Protein AF-A0A5T6WZF2-F1 (afdb_monomer)

Radius of gyration: 17.64 Å; Cα contacts (8 Å, |Δi|>4): 39; chains: 1; bounding box: 3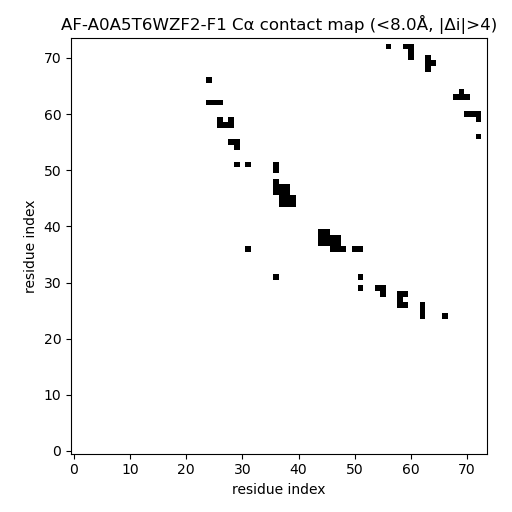2×25×47 Å

Sequence (74 aa):
LQRLESQTGEKWERAVNDVTTGTPLTITLPDTSSKAFWSGSGKTEVFHQEIYKRQVKEAIERACVIAGIGVEVK

pLDDT: mean 70.83, std 14.16, range [45.09, 87.19]

Organism: Salmonella muenchen (NCBI:txid596)

Mean predicted aligned error: 13.48 Å

Structure (mmCIF, N/CA/C/O backbone):
data_AF-A0A5T6WZF2-F1
#
_entry.id   AF-A0A5T6WZF2-F1
#
loop_
_atom_site.group_PDB
_atom_site.id
_atom_site.type_symbol
_atom_site.label_atom_id
_atom_site.label_alt_id
_atom_site.label_comp_id
_atom_site.label_asym_id
_atom_site.label_entity_id
_atom_site.label_seq_id
_atom_site.pdbx_PDB_ins_code
_atom_site.Cartn_x
_atom_site.Cartn_y
_atom_site.Cartn_z
_atom_site.occupancy
_atom_site.B_iso_or_equiv
_atom_site.auth_seq_id
_atom_site.auth_comp_id
_atom_site.auth_asym_id
_atom_site.auth_atom_id
_atom_site.pdbx_PDB_model_num
ATOM 1 N N . LEU A 1 1 ? 16.910 19.051 12.707 1.00 46.25 1 LEU A N 1
ATOM 2 C CA . LEU A 1 1 ? 16.301 17.701 12.638 1.00 46.25 1 LEU A CA 1
ATOM 3 C C . LEU A 1 1 ? 16.148 17.040 14.016 1.00 46.25 1 LEU A C 1
ATOM 5 O O . LEU A 1 1 ? 15.158 16.366 14.213 1.00 46.25 1 LEU A O 1
ATOM 9 N N . GLN A 1 2 ? 16.998 17.328 15.011 1.00 50.91 2 GLN A N 1
ATOM 10 C CA . GLN A 1 2 ? 16.918 16.745 16.370 1.00 50.91 2 GLN A CA 1
ATOM 11 C C . GLN A 1 2 ? 15.803 17.273 17.305 1.00 50.91 2 GLN A C 1
ATOM 13 O O . GLN A 1 2 ? 15.788 16.938 18.482 1.00 50.91 2 GLN A O 1
ATOM 18 N N . ARG A 1 3 ? 14.878 18.131 16.844 1.00 50.12 3 ARG A N 1
ATOM 19 C CA . ARG A 1 3 ? 13.912 18.816 17.737 1.00 50.12 3 ARG A CA 1
ATOM 20 C C . ARG A 1 3 ? 12.497 18.222 17.730 1.00 50.12 3 ARG A C 1
ATOM 22 O O . ARG A 1 3 ? 11.659 18.675 18.503 1.00 50.12 3 ARG A O 1
ATOM 29 N N . LEU A 1 4 ? 12.235 17.239 16.862 1.00 46.78 4 LEU A N 1
ATOM 30 C CA . LEU A 1 4 ? 10.923 16.590 16.726 1.00 46.78 4 LEU A CA 1
ATOM 31 C C . LEU A 1 4 ? 10.819 15.279 17.531 1.00 46.78 4 LEU A C 1
ATOM 33 O O . LEU A 1 4 ? 9.728 14.889 17.936 1.00 46.78 4 LEU A O 1
ATOM 37 N N . GLU A 1 5 ? 11.951 14.632 17.820 1.00 50.91 5 GLU A N 1
ATOM 38 C CA . GLU A 1 5 ? 11.991 13.335 18.513 1.00 50.91 5 GLU A CA 1
ATOM 39 C C . GLU A 1 5 ? 11.736 13.465 20.026 1.00 50.91 5 GLU A C 1
ATOM 41 O O . GLU A 1 5 ? 11.167 12.570 20.641 1.00 50.91 5 GLU A O 1
ATOM 46 N N . SER A 1 6 ? 12.047 14.618 20.632 1.00 54.22 6 SER A N 1
ATOM 47 C CA . SER A 1 6 ? 11.917 14.833 22.085 1.00 54.22 6 SER A CA 1
ATOM 48 C C . SER A 1 6 ? 10.495 15.129 22.586 1.00 54.22 6 SER A C 1
ATOM 50 O O . SER A 1 6 ? 10.318 15.348 23.779 1.00 54.22 6 SER A O 1
ATOM 52 N N . GLN A 1 7 ? 9.482 15.184 21.713 1.00 54.56 7 GLN A N 1
ATOM 53 C CA . GLN A 1 7 ? 8.087 15.455 22.111 1.00 54.56 7 GLN A CA 1
ATOM 54 C C . GLN A 1 7 ? 7.157 14.238 21.981 1.00 54.56 7 GLN A C 1
ATOM 56 O O . GLN A 1 7 ? 5.996 14.314 22.385 1.00 54.56 7 GLN A O 1
ATOM 61 N N . THR A 1 8 ? 7.644 13.123 21.426 1.00 53.03 8 THR A N 1
ATOM 62 C CA . THR A 1 8 ? 6.756 12.170 20.735 1.00 53.03 8 THR A CA 1
ATOM 63 C C . THR A 1 8 ? 6.983 10.699 21.118 1.00 53.03 8 THR A C 1
ATOM 65 O O . THR A 1 8 ? 6.368 9.831 20.518 1.00 53.03 8 THR A O 1
ATOM 68 N N . GLY A 1 9 ? 7.825 10.387 22.108 1.00 49.81 9 GLY A N 1
ATOM 69 C CA . GLY A 1 9 ? 8.015 8.999 22.561 1.00 49.81 9 GLY A CA 1
ATOM 70 C C . GLY A 1 9 ? 6.862 8.530 23.452 1.00 49.81 9 GLY A C 1
ATOM 71 O O . GLY A 1 9 ? 5.843 8.021 22.996 1.00 49.81 9 GLY A O 1
ATOM 72 N N . GLU A 1 10 ? 6.955 8.838 24.741 1.00 52.09 10 GLU A N 1
ATOM 73 C CA . GLU A 1 10 ? 6.136 8.186 25.772 1.00 52.09 10 GLU A CA 1
ATOM 74 C C . GLU A 1 10 ? 4.632 8.524 25.708 1.00 52.09 10 GLU A C 1
ATOM 76 O O . GLU A 1 10 ? 3.774 7.711 26.063 1.00 52.09 10 GLU A O 1
ATOM 81 N N . LYS A 1 11 ? 4.276 9.729 25.235 1.00 46.03 11 LYS A N 1
ATOM 82 C CA . LYS A 1 11 ? 2.875 10.185 25.169 1.00 46.03 11 LYS A CA 1
ATOM 83 C C . LYS A 1 11 ? 2.075 9.479 24.068 1.00 46.03 11 LYS A C 1
ATOM 85 O O . LYS A 1 11 ? 0.875 9.268 24.240 1.00 46.03 11 LYS A O 1
ATOM 90 N N . TRP A 1 12 ? 2.720 9.112 22.961 1.00 45.09 12 TRP A N 1
ATOM 91 C CA . TRP A 1 12 ? 2.057 8.410 21.858 1.00 45.09 12 TRP A CA 1
ATOM 92 C C . TRP A 1 12 ? 2.029 6.905 22.091 1.00 45.09 12 TRP A C 1
ATOM 94 O O . TRP A 1 12 ? 1.013 6.280 21.806 1.00 45.09 12 TRP A O 1
ATOM 104 N N . GLU A 1 13 ? 3.069 6.333 22.699 1.00 49.59 13 GLU A N 1
ATOM 105 C CA . GLU A 1 13 ? 3.105 4.905 23.040 1.00 49.59 13 GLU A CA 1
ATOM 106 C C . GLU A 1 13 ? 1.930 4.493 23.939 1.00 49.59 13 GLU A C 1
ATOM 108 O O . GLU A 1 13 ? 1.293 3.459 23.724 1.00 49.59 13 GLU A O 1
ATOM 113 N N . ARG A 1 14 ? 1.572 5.336 24.913 1.00 47.81 14 ARG A N 1
ATOM 114 C CA . ARG A 1 14 ? 0.461 5.059 25.831 1.00 47.81 14 ARG A CA 1
ATOM 115 C C . ARG A 1 14 ? -0.920 5.264 25.197 1.00 47.81 14 ARG A C 1
ATOM 117 O O . ARG A 1 14 ? -1.846 4.537 25.539 1.00 47.81 14 ARG A O 1
ATOM 124 N N . ALA A 1 15 ? -1.055 6.196 24.251 1.00 50.28 15 ALA A N 1
ATOM 125 C CA . ALA A 1 15 ? -2.299 6.391 23.500 1.00 50.28 15 ALA A CA 1
ATOM 126 C C . ALA A 1 15 ? -2.563 5.242 22.508 1.00 50.28 15 ALA A C 1
ATOM 128 O O . ALA A 1 15 ? -3.709 4.851 22.309 1.00 50.28 15 ALA A O 1
ATOM 129 N N . VAL A 1 16 ? -1.509 4.659 21.926 1.00 49.41 16 VAL A N 1
ATOM 130 C CA . VAL A 1 16 ? -1.619 3.519 21.000 1.00 49.41 16 VAL A CA 1
ATOM 131 C C . VAL A 1 16 ? -2.019 2.227 21.728 1.00 49.41 16 VAL A C 1
ATOM 133 O O . VAL A 1 16 ? -2.759 1.417 21.172 1.00 49.41 16 VAL A O 1
ATOM 136 N N . ASN A 1 17 ? -1.595 2.039 22.982 1.00 48.84 17 ASN A N 1
ATOM 137 C CA . ASN A 1 17 ? -1.945 0.842 23.758 1.00 48.84 17 ASN A CA 1
ATOM 138 C C . ASN A 1 17 ? -3.418 0.809 24.214 1.00 48.84 17 ASN A C 1
ATOM 140 O O . ASN A 1 17 ? -4.014 -0.262 24.242 1.00 48.84 17 ASN A O 1
ATOM 144 N N . ASP A 1 18 ? -4.034 1.954 24.522 1.00 48.84 18 ASP A N 1
ATOM 145 C CA . ASP A 1 18 ? -5.459 2.003 24.903 1.00 48.84 18 ASP A CA 1
ATOM 146 C C . ASP A 1 18 ? -6.391 1.834 23.677 1.00 48.84 18 ASP A C 1
ATOM 148 O O . ASP A 1 18 ? -7.464 1.236 23.765 1.00 48.84 18 ASP A O 1
ATOM 152 N N . VAL A 1 19 ? -5.933 2.274 22.492 1.00 53.44 19 VAL A N 1
ATOM 153 C CA . VAL A 1 19 ? -6.694 2.268 21.223 1.00 53.44 19 VAL A CA 1
ATOM 154 C C . VAL A 1 19 ? -6.614 0.952 20.428 1.00 53.44 19 VAL A C 1
ATOM 156 O O . VAL A 1 19 ? -7.272 0.810 19.400 1.00 53.44 19 VAL A O 1
ATOM 159 N N . THR A 1 20 ? -5.810 -0.019 20.868 1.00 53.62 20 THR A N 1
ATOM 160 C CA . THR A 1 20 ? -5.588 -1.307 20.170 1.00 53.62 20 THR A CA 1
ATOM 161 C C . THR A 1 20 ? -6.346 -2.482 20.788 1.00 53.62 20 THR A C 1
ATOM 163 O O . THR A 1 20 ? -6.155 -3.627 20.391 1.00 53.62 20 THR A O 1
ATOM 166 N N . THR A 1 21 ? -7.272 -2.213 21.710 1.00 58.22 21 THR A N 1
ATOM 167 C CA . THR A 1 21 ? -8.185 -3.226 22.271 1.00 58.22 21 THR A CA 1
ATOM 168 C C . THR A 1 21 ? -9.208 -3.766 21.251 1.00 58.22 21 THR A C 1
ATOM 170 O O . THR A 1 21 ? -9.907 -4.736 21.541 1.00 58.22 21 THR A O 1
ATOM 173 N N . GLY A 1 22 ? -9.279 -3.181 20.045 1.00 63.06 22 GLY A N 1
ATOM 174 C CA . GLY A 1 22 ? -10.068 -3.654 18.900 1.00 63.06 22 GLY A CA 1
ATOM 175 C C . GLY A 1 22 ? -9.246 -4.399 17.835 1.00 63.06 22 GLY A C 1
ATOM 176 O O . GLY A 1 22 ? -8.019 -4.443 17.878 1.00 63.06 22 GLY A O 1
ATOM 177 N N . THR A 1 23 ? -9.920 -4.993 16.844 1.00 74.19 23 THR A N 1
ATOM 178 C CA . THR A 1 23 ? -9.254 -5.669 15.715 1.00 74.19 23 THR A CA 1
ATOM 179 C C . THR A 1 23 ? -8.357 -4.686 14.947 1.00 74.19 23 THR A C 1
ATOM 181 O O . THR A 1 23 ? -8.846 -3.634 14.531 1.00 74.19 23 THR A O 1
ATOM 184 N N . PRO A 1 24 ? -7.067 -5.003 14.719 1.00 72.25 24 PRO A N 1
ATOM 185 C CA . PRO A 1 24 ? -6.163 -4.109 14.006 1.00 72.25 24 PRO A CA 1
ATOM 186 C C . PRO A 1 24 ? -6.620 -3.908 12.557 1.00 72.25 24 PRO A C 1
ATOM 188 O O . PRO A 1 24 ? -6.891 -4.872 11.834 1.00 72.25 24 PRO A O 1
ATOM 191 N N . LEU A 1 25 ? -6.663 -2.651 12.108 1.00 75.38 25 LEU A N 1
ATOM 192 C CA . LEU A 1 25 ? -6.919 -2.331 10.708 1.00 75.38 25 LEU A CA 1
ATOM 193 C C . LEU A 1 25 ? -5.716 -2.773 9.870 1.00 75.38 25 LEU A C 1
ATOM 195 O O . LEU A 1 25 ? -4.652 -2.157 9.905 1.00 75.38 25 LEU A O 1
ATOM 199 N N . THR A 1 26 ? -5.888 -3.850 9.110 1.00 79.94 26 THR A N 1
ATOM 200 C CA . THR A 1 26 ? -4.841 -4.363 8.225 1.00 79.94 26 THR A CA 1
ATOM 201 C C . THR A 1 26 ? -5.031 -3.767 6.836 1.00 79.94 26 THR A C 1
ATOM 203 O O . THR A 1 26 ? -5.992 -4.096 6.143 1.00 79.94 26 THR A O 1
ATOM 206 N N . ILE A 1 27 ? -4.120 -2.884 6.428 1.00 81.56 27 ILE A N 1
ATOM 207 C CA . ILE A 1 27 ? -4.117 -2.275 5.094 1.00 81.56 27 ILE A CA 1
ATOM 208 C C . ILE A 1 27 ? -3.076 -3.000 4.244 1.00 81.56 27 ILE A C 1
ATOM 210 O O . ILE A 1 27 ? -1.881 -2.934 4.524 1.00 81.56 27 ILE A O 1
ATOM 214 N N . THR A 1 28 ? -3.518 -3.694 3.198 1.00 82.81 28 THR A N 1
ATOM 215 C CA . THR A 1 28 ? -2.605 -4.314 2.233 1.00 82.81 28 THR A CA 1
ATOM 216 C C . THR A 1 28 ? -2.159 -3.268 1.222 1.00 82.81 28 THR A C 1
ATOM 218 O O . THR A 1 28 ? -2.961 -2.788 0.421 1.00 82.81 28 THR A O 1
ATOM 221 N N . LEU A 1 29 ? -0.877 -2.911 1.258 1.00 83.38 29 LEU A N 1
ATOM 222 C CA . LE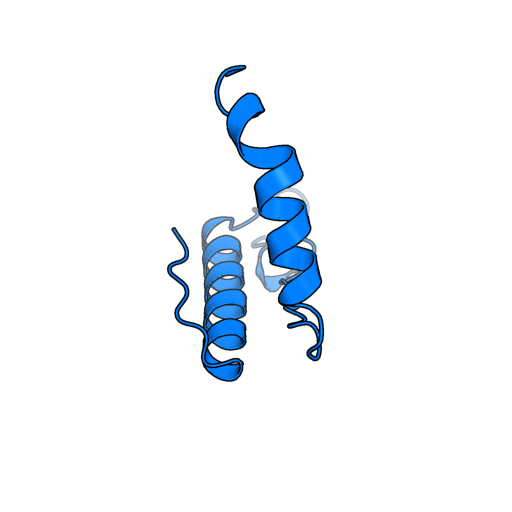U A 1 29 ? -0.290 -2.025 0.262 1.00 83.38 29 LEU A CA 1
ATOM 223 C C . LEU A 1 29 ? 0.010 -2.790 -1.035 1.00 83.38 29 LEU A C 1
ATOM 225 O O . LEU A 1 29 ? 0.339 -3.978 -0.984 1.00 83.38 29 LEU A O 1
ATOM 229 N N . PRO A 1 30 ? -0.101 -2.131 -2.200 1.00 79.25 30 PRO A N 1
ATOM 230 C CA . PRO A 1 30 ? 0.331 -2.719 -3.458 1.00 79.25 30 PRO A CA 1
ATOM 231 C C . PRO A 1 30 ? 1.828 -3.051 -3.427 1.00 79.25 30 PRO A C 1
ATOM 233 O O . PRO A 1 30 ? 2.634 -2.275 -2.921 1.00 79.25 30 PRO A O 1
ATOM 236 N N . ASP A 1 31 ? 2.196 -4.193 -4.001 1.00 83.56 31 ASP A N 1
ATOM 237 C CA . ASP A 1 31 ? 3.591 -4.615 -4.098 1.00 83.56 31 ASP A CA 1
ATOM 238 C C . ASP A 1 31 ? 4.317 -3.860 -5.223 1.00 83.56 31 ASP A C 1
ATOM 240 O O . ASP A 1 31 ? 3.832 -3.789 -6.357 1.00 83.56 31 ASP A O 1
ATOM 244 N N . THR A 1 32 ? 5.490 -3.299 -4.924 1.00 75.62 32 THR A N 1
ATOM 245 C CA . THR A 1 32 ? 6.273 -2.497 -5.878 1.00 75.62 32 THR A CA 1
ATOM 246 C C . THR A 1 32 ? 6.890 -3.326 -7.003 1.00 75.62 32 THR A C 1
ATOM 248 O O . THR A 1 32 ? 7.247 -2.757 -8.034 1.00 75.62 32 THR A O 1
ATOM 251 N N . SER A 1 33 ? 6.986 -4.653 -6.864 1.00 77.44 33 SER A N 1
ATOM 252 C CA . SER A 1 33 ? 7.435 -5.570 -7.920 1.00 77.44 33 SER A CA 1
ATOM 253 C C . SER A 1 33 ? 6.307 -5.943 -8.892 1.00 77.44 33 SER A C 1
ATOM 255 O O . SER A 1 33 ? 6.555 -6.558 -9.931 1.00 77.44 33 SER A O 1
ATOM 257 N N . SER A 1 34 ? 5.061 -5.546 -8.609 1.00 80.56 34 SER A N 1
ATOM 258 C CA . SER A 1 34 ? 3.932 -5.808 -9.500 1.00 80.56 34 SER A CA 1
ATOM 259 C C . SER A 1 34 ? 4.102 -5.109 -10.847 1.00 80.56 34 SER A C 1
ATOM 261 O O . SER A 1 34 ? 4.194 -3.883 -10.912 1.00 80.56 34 SER A O 1
ATOM 263 N N . LYS A 1 35 ? 4.024 -5.880 -11.943 1.00 81.81 35 LYS A N 1
ATOM 26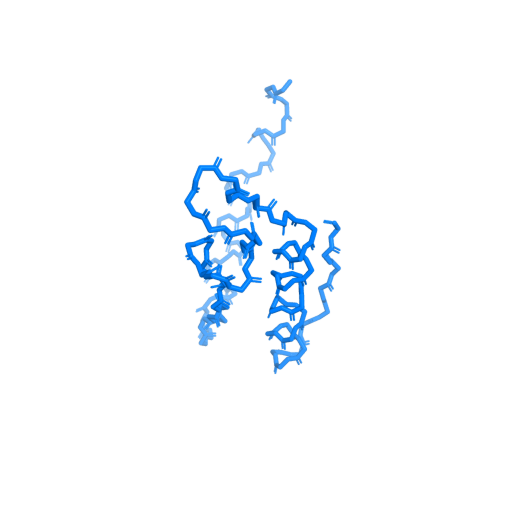4 C CA . LYS A 1 35 ? 4.068 -5.377 -13.332 1.00 81.81 35 LYS A CA 1
ATOM 265 C C . LYS A 1 35 ? 3.038 -4.282 -13.631 1.00 81.81 35 LYS A C 1
ATOM 267 O O . LYS A 1 35 ? 3.200 -3.559 -14.599 1.00 81.81 35 LYS A O 1
ATOM 272 N N . ALA A 1 36 ? 2.003 -4.130 -12.802 1.00 78.94 36 ALA A N 1
ATOM 273 C CA . ALA A 1 36 ? 1.035 -3.039 -12.912 1.00 78.94 36 ALA A CA 1
ATOM 274 C C . ALA A 1 36 ? 1.663 -1.638 -12.752 1.00 78.94 36 ALA A C 1
ATOM 276 O O . ALA A 1 36 ? 1.079 -0.655 -13.202 1.00 78.94 36 ALA A O 1
ATOM 277 N N . PHE A 1 37 ? 2.836 -1.540 -12.118 1.00 83.00 37 PHE A N 1
ATOM 278 C CA . PHE A 1 37 ? 3.552 -0.278 -11.903 1.00 83.00 37 PHE A CA 1
ATOM 279 C C . PHE A 1 37 ? 4.734 -0.077 -12.845 1.00 83.00 37 PHE A C 1
ATOM 281 O O . PHE A 1 37 ? 5.391 0.959 -12.777 1.00 83.00 37 PHE A O 1
ATOM 288 N N . TRP A 1 38 ? 5.012 -1.043 -13.711 1.00 84.12 38 TRP A N 1
ATOM 289 C CA . TRP A 1 38 ? 6.158 -1.021 -14.604 1.00 84.12 38 TRP A CA 1
ATOM 290 C C . TRP A 1 38 ? 5.661 -1.000 -16.043 1.00 84.12 38 TRP A C 1
ATOM 292 O O . TRP A 1 38 ? 4.880 -1.861 -16.441 1.00 84.12 38 TRP A O 1
ATOM 302 N N . SER A 1 39 ? 6.117 -0.028 -16.831 1.00 81.81 39 SER A N 1
ATOM 303 C CA . SER A 1 39 ? 5.937 -0.073 -18.286 1.00 81.81 39 SER A CA 1
ATOM 304 C C . SER A 1 39 ? 7.258 -0.358 -18.975 1.00 81.81 39 SER A C 1
ATOM 306 O O . SER A 1 39 ? 8.321 0.034 -18.500 1.00 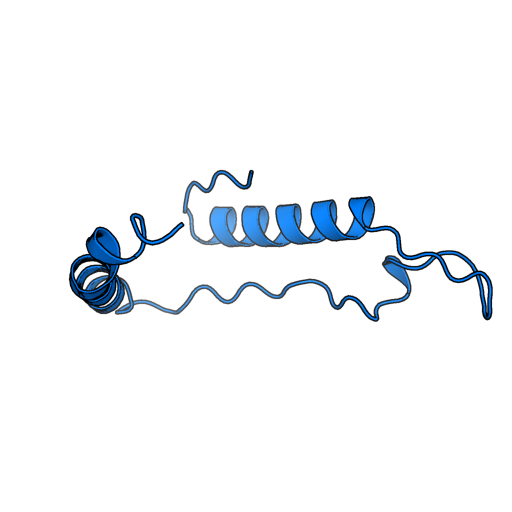81.81 39 SER A O 1
ATOM 308 N N . GLY A 1 40 ? 7.176 -1.008 -20.133 1.00 71.44 40 GLY A N 1
ATOM 309 C CA . GLY A 1 40 ? 8.340 -1.484 -20.872 1.00 71.44 40 GLY A CA 1
ATOM 310 C C . GLY A 1 40 ? 8.618 -2.962 -20.607 1.00 71.44 40 GLY A C 1
ATOM 311 O O . GLY A 1 40 ? 7.858 -3.651 -19.932 1.00 71.44 40 GLY A O 1
ATOM 312 N N . SER A 1 41 ? 9.689 -3.473 -21.206 1.00 70.31 41 SER A N 1
ATOM 313 C CA . SER A 1 41 ? 10.118 -4.862 -21.040 1.00 70.31 41 SER A CA 1
ATOM 314 C C . SER A 1 41 ? 11.640 -4.923 -21.116 1.00 70.31 41 SER A C 1
ATOM 316 O O . SER A 1 41 ? 12.231 -4.439 -22.084 1.00 70.31 41 SER A O 1
ATOM 318 N N . GLY A 1 42 ? 12.289 -5.537 -20.126 1.00 73.81 42 GLY A N 1
ATOM 319 C CA . GLY A 1 42 ? 13.743 -5.671 -20.091 1.00 73.81 42 GLY A CA 1
ATOM 320 C C . GLY A 1 42 ? 14.440 -4.377 -19.664 1.00 73.81 42 GLY A C 1
ATOM 321 O O . GLY A 1 42 ? 14.131 -3.789 -18.639 1.00 73.81 42 GLY A O 1
ATOM 322 N N . LYS A 1 43 ? 15.424 -3.909 -20.439 1.00 73.25 43 LYS A N 1
ATOM 323 C CA . LYS A 1 43 ? 16.311 -2.793 -20.034 1.00 73.25 43 LYS A CA 1
ATOM 324 C C . LYS A 1 43 ? 15.639 -1.414 -20.003 1.00 73.25 43 LYS A C 1
ATOM 326 O O . LYS A 1 43 ? 16.257 -0.455 -19.554 1.00 73.25 43 LYS A O 1
ATOM 331 N N . THR A 1 44 ? 14.420 -1.307 -20.523 1.00 77.19 44 THR A N 1
ATOM 332 C CA . THR A 1 44 ? 13.633 -0.067 -20.587 1.00 77.19 44 THR A CA 1
ATOM 333 C C . THR A 1 44 ? 12.442 -0.091 -19.634 1.00 77.19 44 THR A C 1
ATOM 335 O O . THR A 1 44 ? 11.520 0.702 -19.800 1.00 77.19 44 THR A O 1
ATOM 338 N N . GLU A 1 45 ? 12.438 -1.005 -18.660 1.00 81.06 45 GLU A N 1
ATOM 339 C CA . GLU A 1 45 ? 11.443 -1.013 -17.592 1.00 81.06 45 GLU A CA 1
ATOM 340 C C . GLU A 1 45 ? 11.514 0.297 -16.796 1.00 81.06 45 GLU A C 1
ATOM 342 O O . GLU A 1 45 ? 12.536 0.640 -16.199 1.00 81.06 45 GLU A O 1
ATOM 347 N N . VAL A 1 46 ? 10.415 1.050 -16.820 1.00 84.31 46 VAL A N 1
ATOM 348 C CA . VAL A 1 46 ? 10.248 2.307 -16.092 1.00 84.31 46 VAL A CA 1
ATOM 349 C C . VAL A 1 46 ? 9.181 2.106 -15.032 1.00 84.31 46 VAL A C 1
ATOM 351 O O . VAL A 1 46 ? 8.048 1.725 -15.332 1.00 84.31 46 VAL A O 1
ATOM 354 N N . PHE A 1 47 ? 9.544 2.397 -13.787 1.00 85.25 47 PHE A N 1
ATOM 355 C CA . PHE A 1 47 ? 8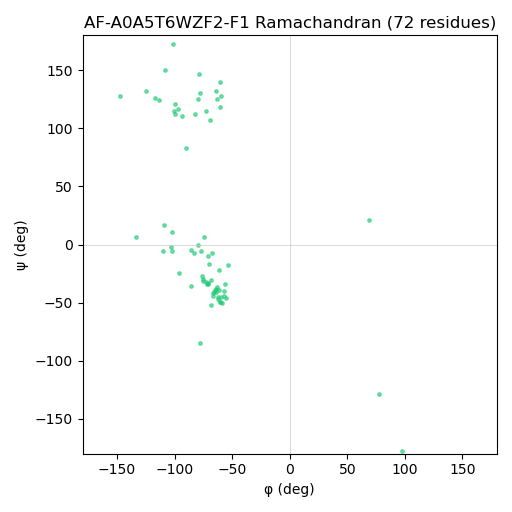.610 2.385 -12.674 1.00 85.25 47 PHE A CA 1
ATOM 356 C C . PHE A 1 47 ? 7.777 3.672 -12.637 1.00 85.25 47 PHE A C 1
ATOM 358 O O . PHE A 1 47 ? 8.306 4.784 -12.545 1.00 85.25 47 PHE A O 1
ATOM 365 N N . HIS A 1 48 ? 6.457 3.523 -12.638 1.00 85.88 48 HIS A N 1
ATOM 366 C CA . HIS A 1 48 ? 5.501 4.619 -12.557 1.00 85.88 48 HIS A CA 1
ATOM 367 C C . HIS A 1 48 ? 5.152 4.942 -11.107 1.00 85.88 48 HIS A C 1
ATOM 369 O O . HIS A 1 48 ? 4.116 4.538 -10.573 1.00 85.88 48 HIS A O 1
ATOM 375 N N . GLN A 1 49 ? 6.012 5.746 -10.484 1.00 83.25 49 GLN A N 1
ATOM 376 C CA . GLN A 1 49 ? 5.842 6.173 -9.096 1.00 83.25 49 GLN A CA 1
ATOM 377 C C . GLN A 1 49 ? 4.494 6.872 -8.842 1.00 83.25 49 GLN A C 1
ATOM 379 O O . GLN A 1 49 ? 3.926 6.726 -7.764 1.00 83.25 49 GLN A O 1
ATOM 384 N N . GLU A 1 50 ? 3.967 7.622 -9.811 1.00 86.62 50 GLU A N 1
ATOM 385 C CA . GLU A 1 50 ? 2.673 8.306 -9.680 1.00 86.62 50 GLU A CA 1
ATOM 386 C C . GLU A 1 50 ? 1.505 7.318 -9.571 1.00 86.62 50 GLU A C 1
ATOM 388 O O . GLU A 1 50 ? 0.629 7.492 -8.724 1.00 86.62 50 GLU A O 1
ATOM 393 N N . ILE A 1 51 ? 1.535 6.238 -10.361 1.00 85.38 51 ILE A N 1
ATOM 394 C CA . ILE A 1 51 ? 0.521 5.173 -10.323 1.00 85.38 51 ILE A CA 1
ATOM 395 C C . ILE A 1 51 ? 0.595 4.441 -8.983 1.00 85.38 51 ILE A C 1
ATOM 397 O O . ILE A 1 51 ? -0.428 4.218 -8.338 1.00 85.38 51 ILE A O 1
ATOM 401 N N . TYR A 1 52 ? 1.807 4.124 -8.525 1.00 85.62 52 TYR A N 1
ATOM 402 C CA . TYR A 1 52 ? 2.013 3.491 -7.226 1.00 85.62 52 TYR A CA 1
ATOM 403 C C . TYR A 1 52 ? 1.498 4.360 -6.070 1.00 85.62 52 TYR A C 1
ATOM 405 O O . TYR A 1 52 ? 0.717 3.889 -5.245 1.00 85.62 52 TYR A O 1
ATOM 413 N N . LYS A 1 53 ? 1.867 5.649 -6.040 1.00 84.88 53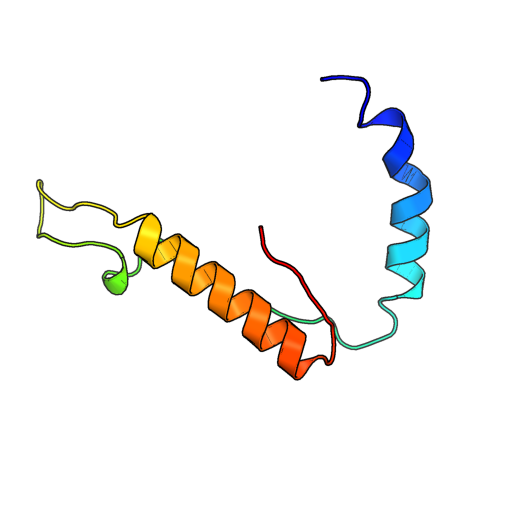 LYS A N 1
ATOM 414 C CA . LYS A 1 53 ? 1.404 6.602 -5.017 1.00 84.88 53 LYS A CA 1
ATOM 415 C C . LYS A 1 53 ? -0.116 6.698 -4.977 1.00 84.88 53 LYS A C 1
ATOM 417 O O . LYS A 1 53 ? -0.696 6.671 -3.896 1.00 84.88 53 LYS A O 1
ATOM 422 N N . ARG A 1 54 ? -0.755 6.771 -6.146 1.00 87.19 54 ARG A N 1
ATOM 423 C CA . ARG A 1 54 ? -2.212 6.797 -6.264 1.00 87.19 54 ARG A CA 1
ATOM 424 C C . ARG A 1 54 ? -2.851 5.527 -5.690 1.00 87.19 54 ARG A C 1
ATOM 426 O 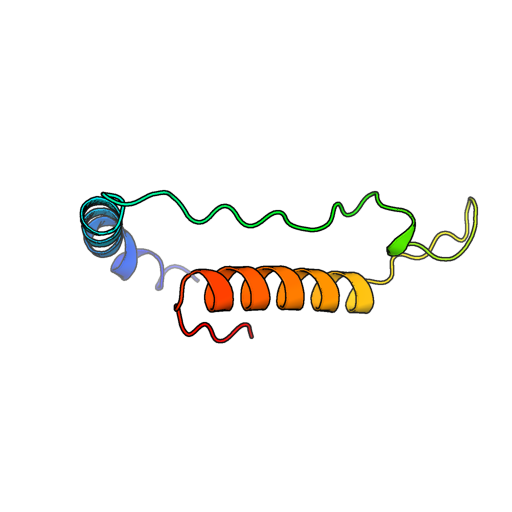O . ARG A 1 54 ? -3.725 5.634 -4.840 1.00 87.19 54 ARG A O 1
ATOM 433 N N . GLN A 1 55 ? -2.363 4.346 -6.067 1.00 83.88 55 GLN A N 1
ATOM 434 C CA . GLN A 1 55 ? -2.896 3.074 -5.563 1.00 83.88 55 GLN A CA 1
ATOM 435 C C . GLN A 1 55 ? -2.694 2.902 -4.049 1.00 83.88 55 GLN A C 1
ATOM 437 O O . GLN A 1 55 ? -3.584 2.397 -3.368 1.00 83.88 55 GLN A O 1
ATOM 442 N N . VAL A 1 56 ? -1.548 3.332 -3.509 1.00 85.75 56 VAL A N 1
ATOM 443 C CA . VAL A 1 56 ? -1.286 3.343 -2.058 1.00 85.75 56 VAL A CA 1
ATOM 444 C C . VAL A 1 56 ? -2.273 4.258 -1.341 1.00 85.75 56 VAL A C 1
ATOM 446 O O . VAL A 1 56 ? -2.865 3.853 -0.341 1.00 85.75 56 VAL A O 1
ATOM 449 N N . LYS A 1 57 ? -2.480 5.469 -1.868 1.00 86.62 57 LYS A N 1
ATOM 450 C CA . LYS A 1 57 ? -3.428 6.433 -1.308 1.00 86.62 57 LYS A CA 1
ATOM 451 C C . LYS A 1 57 ? -4.844 5.851 -1.272 1.00 86.62 57 LYS A C 1
ATOM 453 O O . LYS A 1 57 ? -5.444 5.794 -0.204 1.00 86.62 57 LYS A O 1
ATOM 458 N N . GLU A 1 58 ? -5.309 5.311 -2.398 1.00 85.62 58 GLU A N 1
ATOM 459 C CA . GLU A 1 58 ? -6.638 4.7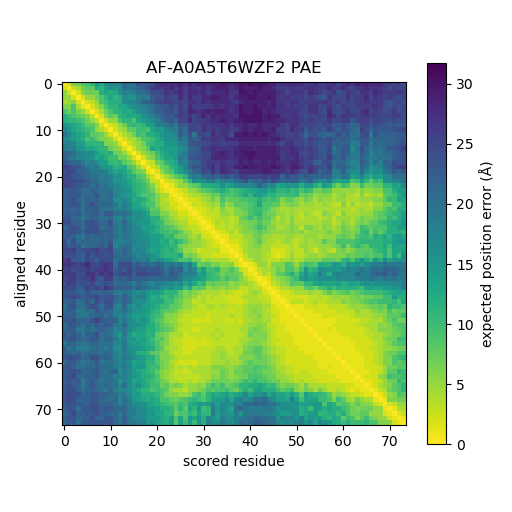02 -2.521 1.00 85.62 58 GLU A CA 1
ATOM 460 C C . GLU A 1 58 ? -6.817 3.493 -1.584 1.00 85.62 58 GLU A C 1
ATOM 462 O O . GLU A 1 58 ? -7.881 3.330 -0.985 1.00 85.62 58 GLU A O 1
ATOM 467 N N . ALA A 1 59 ? -5.787 2.655 -1.407 1.00 84.31 59 ALA A N 1
ATOM 468 C CA . ALA A 1 59 ? -5.834 1.514 -0.488 1.00 84.31 59 ALA A CA 1
ATOM 469 C C . ALA A 1 59 ? -5.992 1.953 0.977 1.00 84.31 59 ALA A C 1
ATOM 471 O O . ALA A 1 59 ? -6.779 1.356 1.717 1.00 84.31 59 ALA A O 1
ATOM 472 N N . ILE A 1 60 ? -5.283 3.013 1.380 1.00 84.44 60 ILE A N 1
ATOM 473 C CA . ILE A 1 60 ? -5.385 3.591 2.723 1.00 84.44 60 ILE A CA 1
ATOM 474 C C . ILE A 1 60 ? -6.755 4.242 2.911 1.00 84.44 60 ILE A C 1
ATOM 476 O O . ILE A 1 60 ? -7.463 3.892 3.851 1.00 84.44 60 ILE A O 1
ATOM 480 N N . GLU A 1 61 ? -7.168 5.119 1.993 1.00 84.19 61 GLU A N 1
ATOM 481 C CA . GLU A 1 61 ? -8.472 5.793 2.045 1.00 84.19 61 GLU A CA 1
ATOM 482 C C . GLU A 1 61 ? -9.614 4.775 2.141 1.00 84.19 61 GLU A C 1
ATOM 484 O O . GLU A 1 61 ? -10.481 4.891 3.006 1.00 84.19 61 GLU A O 1
ATOM 489 N N . ARG A 1 62 ? -9.582 3.717 1.324 1.00 83.00 62 ARG A N 1
ATOM 490 C CA . ARG A 1 62 ? -10.593 2.655 1.351 1.00 83.00 62 ARG A CA 1
ATOM 491 C C . ARG A 1 62 ? -10.623 1.913 2.684 1.00 83.00 62 ARG A C 1
ATOM 493 O O . ARG A 1 62 ? -11.708 1.661 3.205 1.00 83.00 62 ARG A O 1
ATOM 500 N N . ALA A 1 63 ? -9.467 1.546 3.231 1.00 81.00 63 ALA A N 1
ATOM 501 C CA . ALA A 1 63 ? -9.409 0.852 4.513 1.00 81.00 63 ALA A CA 1
ATOM 502 C C . ALA A 1 63 ? -9.921 1.740 5.658 1.00 81.00 63 ALA A C 1
ATOM 504 O O . ALA A 1 63 ? -10.673 1.274 6.514 1.00 81.00 63 ALA A O 1
ATOM 505 N N . CYS A 1 64 ? -9.586 3.030 5.631 1.00 79.00 64 CYS A N 1
ATOM 506 C CA . CYS A 1 64 ? -10.053 4.010 6.604 1.00 79.00 64 CYS A CA 1
ATOM 507 C C . CYS A 1 64 ? -11.565 4.252 6.501 1.00 79.00 64 CYS A C 1
ATOM 509 O O . CYS A 1 64 ? -12.243 4.245 7.525 1.00 79.00 64 CYS A O 1
ATOM 511 N N . VAL A 1 65 ? -12.121 4.348 5.288 1.00 81.38 65 VAL A N 1
ATOM 512 C CA . VAL A 1 65 ? -13.576 4.442 5.069 1.00 81.38 65 VAL A CA 1
ATOM 513 C C . VAL A 1 65 ? -14.304 3.216 5.624 1.00 81.38 65 VAL A C 1
ATOM 515 O O . VAL A 1 65 ? -15.306 3.372 6.318 1.00 81.38 65 VAL A O 1
ATOM 518 N N . ILE A 1 66 ? -13.798 2.003 5.373 1.00 78.25 66 ILE A N 1
ATOM 519 C CA . ILE A 1 66 ? -14.393 0.760 5.899 1.00 78.25 66 ILE A CA 1
ATOM 520 C C . ILE A 1 66 ? -14.351 0.734 7.433 1.00 78.25 66 ILE A C 1
ATOM 522 O O . ILE A 1 66 ? -15.295 0.273 8.068 1.00 78.25 66 ILE A O 1
ATOM 526 N N . ALA A 1 67 ? -13.279 1.258 8.026 1.00 76.06 67 ALA A N 1
ATOM 527 C CA . ALA A 1 67 ? -13.137 1.378 9.472 1.00 76.06 67 ALA A CA 1
ATOM 528 C C . ALA A 1 67 ? -13.943 2.543 10.083 1.00 76.06 67 ALA A C 1
ATOM 530 O O . ALA A 1 67 ? -13.963 2.686 11.303 1.00 76.06 67 ALA A O 1
ATOM 531 N N . GLY A 1 68 ? -14.583 3.392 9.267 1.00 75.62 68 GLY A N 1
ATOM 532 C CA . GLY A 1 68 ? -15.267 4.602 9.732 1.00 75.62 68 GLY A CA 1
ATOM 533 C C . GLY A 1 68 ? -14.318 5.692 10.250 1.00 75.62 68 GLY A C 1
ATOM 534 O O . GLY A 1 68 ? -14.735 6.559 11.015 1.00 75.62 68 GLY A O 1
ATOM 535 N N . ILE A 1 69 ? -13.043 5.650 9.855 1.00 76.31 69 ILE A N 1
ATOM 536 C CA . ILE A 1 69 ? -11.992 6.577 10.286 1.00 76.31 69 ILE A CA 1
ATOM 537 C C . ILE A 1 69 ? -11.787 7.628 9.189 1.00 76.31 69 ILE A C 1
ATOM 539 O O . ILE A 1 69 ? -11.434 7.299 8.057 1.00 76.31 69 ILE A O 1
ATOM 543 N N . GLY A 1 70 ? -11.972 8.907 9.520 1.00 67.81 70 GLY A N 1
ATOM 544 C CA . GLY A 1 70 ? -11.607 10.007 8.627 1.00 67.81 70 GLY A CA 1
ATOM 545 C 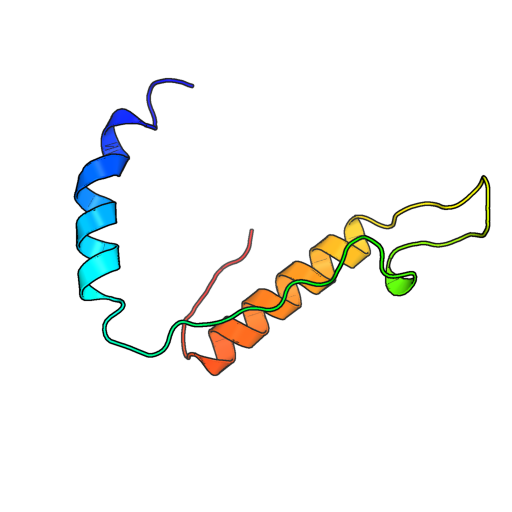C . GLY A 1 70 ? -10.088 10.173 8.575 1.00 67.81 70 GLY A C 1
ATOM 546 O O . GLY A 1 70 ? -9.481 10.520 9.586 1.00 67.81 70 GLY A O 1
ATOM 547 N N . VAL A 1 71 ? -9.475 9.928 7.415 1.00 66.81 71 VAL A N 1
ATOM 548 C CA . VAL A 1 71 ? -8.026 10.079 7.205 1.00 66.81 71 VAL A CA 1
ATOM 549 C C . VAL A 1 71 ? -7.758 11.016 6.032 1.00 66.81 71 VAL A C 1
ATOM 551 O O . VAL A 1 71 ? -8.329 10.854 4.958 1.00 66.81 71 VAL A O 1
ATOM 554 N N . GLU A 1 72 ? -6.860 11.981 6.237 1.00 64.38 72 GLU A N 1
ATOM 555 C CA . GLU A 1 72 ? -6.286 12.817 5.181 1.00 64.38 72 GLU A CA 1
ATOM 556 C C . GLU A 1 72 ? -4.899 12.266 4.822 1.00 64.38 72 GLU A C 1
ATOM 558 O O . GLU A 1 72 ? -3.977 12.303 5.637 1.00 64.38 72 GLU A O 1
ATOM 563 N N . VAL A 1 73 ? -4.750 11.730 3.607 1.00 64.19 73 VAL A N 1
ATOM 564 C CA . VAL A 1 73 ? -3.454 11.271 3.086 1.00 64.19 73 VAL A CA 1
ATOM 565 C C . VAL A 1 73 ? -2.857 12.379 2.220 1.00 64.19 73 VAL A C 1
ATOM 567 O O . VAL A 1 73 ? -3.450 12.755 1.202 1.00 64.19 73 VAL A O 1
ATOM 570 N N . LYS A 1 74 ? -1.706 12.906 2.648 1.00 58.81 74 LYS A N 1
ATOM 571 C CA . LYS A 1 74 ? -1.016 14.051 2.041 1.00 58.81 74 LYS A CA 1
ATOM 572 C C . LYS A 1 74 ? 0.046 13.637 1.026 1.00 58.81 74 LYS A C 1
ATOM 574 O O . LYS A 1 74 ? 0.741 12.629 1.281 1.00 58.81 74 LYS A O 1
#

Secondary structure (DSSP, 8-state):
-TTSGGGSSHHHHHHHHHTTSSPP----PPPTT-GGGEESSGGG-EE-HHHHHHHHHHHHHHHHHHTT------

Foldseek 3Di:
DPPPVVPPPPVVVVVVVVVPPDDDQDQDQDDQPDCVQWDDDPPRTDGNVVVSVVRRVVSVCVSCVVVVHDDDDD

Solvent-accessible surface area (backbone atoms only — not comparable to full-atom values): 4870 Å² total; per-residue (Å²): 128,85,77,65,67,84,78,55,55,74,70,48,58,56,55,52,63,70,69,54,83,55,86,78,88,82,70,77,70,78,63,87,84,42,65,92,36,44,48,72,69,76,96,61,56,41,75,41,62,67,59,47,53,50,53,42,48,51,41,49,50,51,50,29,56,75,70,72,43,94,75,88,88,129